Protein AF-A0A7C4LII5-F1 (afdb_monomer_lite)

Foldseek 3Di:
DPPLVVLLVVLVVLQVVLVVLQVVLVVVVVVCVVPDDQPQDPDPDPVSNVVSVVVSVVVVVVSVVVSVVSNVVSVVSNVVSVVSVVVSVVVVVVVVVVVVVVD

Sequence (103 aa):
MEASKTPFVTGVAILLAGVLIVVSGAFLAFEAYLNYRPLLPAGGDLQTSITNTVYELLNLVIKLGFLGAMIWAGSILLGKGVDLFKALYIKEKKPKESEETKK

pLDDT: mean 81.36, std 13.59, range [41.66, 95.5]

Structure (mmCIF, N/CA/C/O backbone):
data_AF-A0A7C4LII5-F1
#
_entry.id   AF-A0A7C4LII5-F1
#
loop_
_atom_site.group_PDB
_atom_site.id
_atom_site.type_symbol
_atom_site.label_atom_id
_atom_site.label_alt_id
_atom_site.label_comp_id
_atom_site.label_asym_id
_atom_site.label_entity_id
_atom_site.label_seq_id
_atom_site.pdbx_PDB_ins_code
_atom_site.Cartn_x
_atom_site.Cartn_y
_atom_site.Cartn_z
_atom_site.occupancy
_atom_site.B_iso_or_equiv
_atom_site.auth_seq_id
_atom_site.auth_comp_id
_atom_site.auth_asym_id
_atom_site.auth_atom_id
_atom_site.pdbx_PDB_model_num
ATOM 1 N N . MET A 1 1 ? -30.112 9.662 24.123 1.00 41.66 1 MET A N 1
ATOM 2 C CA . MET A 1 1 ? -29.149 8.590 24.462 1.00 41.66 1 MET A CA 1
ATOM 3 C C . MET A 1 1 ? -28.536 8.078 23.148 1.00 41.66 1 MET A C 1
ATOM 5 O O . MET A 1 1 ? -28.877 7.000 22.705 1.00 41.66 1 MET A O 1
ATOM 9 N N . GLU A 1 2 ? -27.711 8.875 22.451 1.00 47.50 2 GLU A N 1
ATOM 10 C CA . GLU A 1 2 ? -27.179 8.514 21.106 1.00 47.50 2 GLU A CA 1
ATOM 11 C C . GLU A 1 2 ? -25.707 8.913 20.870 1.00 47.50 2 GLU A C 1
ATOM 13 O O . GLU A 1 2 ? -25.124 8.586 19.841 1.00 47.50 2 GLU A O 1
ATOM 18 N N . ALA A 1 3 ? -25.057 9.572 21.833 1.00 51.59 3 ALA A N 1
ATOM 19 C CA . ALA A 1 3 ? -23.752 10.203 21.622 1.00 51.59 3 ALA A CA 1
ATOM 20 C C . ALA A 1 3 ? -22.544 9.237 21.563 1.00 51.59 3 ALA A C 1
ATOM 22 O O . ALA A 1 3 ? -21.443 9.680 21.245 1.00 51.59 3 ALA A O 1
ATOM 23 N N . SER A 1 4 ? -22.705 7.940 21.870 1.00 56.44 4 SER A N 1
ATOM 24 C CA . SER A 1 4 ? -21.585 6.977 21.875 1.00 56.44 4 SER A CA 1
ATOM 25 C C . SER A 1 4 ? -21.372 6.250 20.544 1.00 56.44 4 SER A C 1
ATOM 27 O O . SER A 1 4 ? -20.244 5.874 20.233 1.00 56.44 4 SER A O 1
ATOM 29 N N . LYS A 1 5 ? -22.420 6.064 19.727 1.00 59.72 5 LYS A N 1
ATOM 30 C CA . LYS A 1 5 ? -22.331 5.233 18.513 1.00 59.72 5 LYS A CA 1
ATOM 31 C C . LYS A 1 5 ? -21.642 5.946 17.351 1.00 59.72 5 LYS A C 1
ATOM 33 O O . LYS A 1 5 ? -20.884 5.318 16.621 1.00 59.72 5 LYS A O 1
ATOM 38 N N . THR A 1 6 ? -21.858 7.249 17.189 1.00 73.56 6 THR A N 1
ATOM 39 C CA . THR A 1 6 ? -21.313 8.023 16.064 1.00 73.56 6 THR A CA 1
ATOM 40 C C . THR A 1 6 ? -19.782 8.048 15.999 1.00 73.56 6 THR A C 1
ATOM 42 O O . THR A 1 6 ? -19.259 7.732 14.932 1.00 73.56 6 THR A O 1
ATOM 45 N N . PRO A 1 7 ? -19.016 8.329 17.074 1.00 76.69 7 PRO A N 1
ATOM 46 C CA . PRO A 1 7 ? -17.560 8.359 16.961 1.00 76.69 7 PRO A CA 1
ATOM 47 C C . PRO A 1 7 ? -16.954 6.960 16.786 1.00 76.69 7 PRO A C 1
ATOM 49 O O . PRO A 1 7 ? -15.935 6.821 16.112 1.00 76.69 7 PRO A O 1
ATOM 52 N N . PHE A 1 8 ? -17.595 5.923 17.337 1.00 79.88 8 PHE A N 1
ATOM 53 C CA . PHE A 1 8 ? -17.186 4.534 17.139 1.00 79.88 8 PHE A CA 1
ATOM 54 C C . PHE A 1 8 ? -17.359 4.106 15.677 1.00 79.88 8 PHE A C 1
ATOM 56 O O . PHE A 1 8 ? -16.419 3.603 15.065 1.00 79.88 8 PHE A O 1
ATOM 63 N N . VAL A 1 9 ? -18.527 4.379 15.084 1.00 85.25 9 VAL A N 1
ATOM 64 C CA . VAL A 1 9 ? -18.803 4.090 13.667 1.00 85.25 9 VAL A CA 1
ATOM 65 C C . VAL A 1 9 ? -17.836 4.847 12.754 1.00 85.25 9 VAL A C 1
ATOM 67 O O . VAL A 1 9 ? -17.286 4.251 11.830 1.00 85.25 9 VAL A O 1
ATOM 70 N N . THR A 1 10 ? -17.553 6.121 13.042 1.00 85.50 10 THR A N 1
ATOM 71 C CA . THR A 1 10 ? -16.563 6.907 12.290 1.00 85.50 10 THR A CA 1
ATOM 72 C C . THR A 1 10 ? -15.161 6.301 12.382 1.00 85.50 10 THR A C 1
ATOM 74 O O . THR A 1 10 ? -14.473 6.204 11.369 1.00 85.50 10 THR A O 1
ATOM 77 N N . GLY A 1 11 ? -14.737 5.840 13.563 1.00 85.75 11 GLY A N 1
ATOM 78 C CA . GLY A 1 11 ? -13.446 5.167 13.731 1.00 85.75 11 GLY A CA 1
ATOM 79 C C . GLY A 1 11 ? -13.339 3.873 12.933 1.00 85.75 11 GLY A C 1
ATOM 80 O O . GLY A 1 11 ? -12.332 3.649 12.261 1.00 85.75 11 GLY A O 1
ATOM 81 N N . VAL A 1 12 ? -14.392 3.050 12.948 1.00 89.31 12 VAL A N 1
ATOM 82 C CA . VAL A 1 12 ? -14.455 1.820 12.143 1.00 89.31 12 VAL A CA 1
ATOM 83 C C . VAL A 1 12 ? -14.401 2.147 10.652 1.00 89.31 12 VAL A C 1
ATOM 85 O O . VAL A 1 12 ? -13.642 1.515 9.921 1.00 89.31 12 VAL A O 1
ATOM 88 N N . ALA A 1 13 ? -15.147 3.157 10.199 1.00 90.19 13 ALA A N 1
ATOM 89 C CA . ALA A 1 13 ? -15.149 3.577 8.800 1.00 90.19 13 ALA A CA 1
ATOM 90 C C . ALA A 1 13 ? -13.762 4.055 8.335 1.00 90.19 13 ALA A C 1
ATOM 92 O O . ALA A 1 13 ? -13.310 3.666 7.260 1.00 90.19 13 ALA A O 1
ATOM 93 N N . ILE A 1 14 ? -13.061 4.841 9.161 1.00 90.50 14 ILE A N 1
ATOM 94 C CA . ILE A 1 14 ? -11.695 5.312 8.876 1.00 90.50 14 ILE A CA 1
ATOM 95 C C . ILE A 1 14 ? -10.714 4.137 8.794 1.00 90.50 14 ILE A C 1
ATOM 97 O O . ILE A 1 14 ? -9.906 4.082 7.867 1.00 90.50 14 ILE A O 1
ATOM 101 N N . LEU A 1 15 ? -10.794 3.182 9.726 1.00 91.94 15 LEU A N 1
ATOM 102 C CA . LEU A 1 15 ? -9.944 1.992 9.701 1.00 91.94 15 LEU A CA 1
ATOM 103 C C . LEU A 1 15 ? -10.205 1.136 8.461 1.00 91.94 15 LEU A C 1
ATOM 105 O O . LEU A 1 15 ? -9.256 0.765 7.777 1.00 91.94 15 LEU A O 1
ATOM 109 N N . LEU A 1 16 ? -11.471 0.864 8.141 1.00 93.94 16 LEU A N 1
ATOM 110 C CA . LEU A 1 16 ? -11.838 0.092 6.952 1.00 93.94 16 LEU A CA 1
ATOM 111 C C . LEU A 1 16 ? -11.349 0.771 5.673 1.00 93.94 16 LEU A C 1
ATOM 113 O O . LEU A 1 16 ? -10.767 0.102 4.822 1.00 93.94 16 LEU A O 1
ATOM 117 N N . ALA A 1 17 ? -11.516 2.090 5.559 1.00 93.12 17 ALA A N 1
ATOM 118 C CA . ALA A 1 17 ? -10.991 2.850 4.431 1.00 93.12 17 ALA A CA 1
ATOM 119 C C . ALA A 1 17 ? -9.460 2.740 4.340 1.00 93.12 17 ALA A C 1
ATOM 121 O O . ALA A 1 17 ? -8.927 2.479 3.263 1.00 93.12 17 ALA A O 1
ATOM 122 N N . GLY A 1 18 ? -8.750 2.867 5.465 1.00 92.19 18 GLY A N 1
ATOM 123 C CA . GLY A 1 18 ? -7.296 2.707 5.518 1.00 92.19 18 GLY A CA 1
ATOM 124 C C . GLY A 1 18 ? -6.834 1.316 5.079 1.00 92.19 18 GLY A C 1
ATOM 125 O O . GLY A 1 18 ? -5.939 1.208 4.241 1.00 92.19 18 GLY A O 1
ATOM 126 N N . VAL A 1 19 ? -7.482 0.256 5.575 1.00 94.88 19 VAL A N 1
ATOM 127 C CA . VAL A 1 19 ? -7.192 -1.130 5.168 1.00 94.88 19 VAL A CA 1
ATOM 128 C C . VAL A 1 19 ? -7.429 -1.294 3.671 1.00 94.88 19 VAL A C 1
ATOM 130 O O . VAL A 1 19 ? -6.574 -1.836 2.975 1.00 94.88 19 VAL A O 1
ATOM 133 N N . LEU A 1 20 ? -8.555 -0.796 3.163 1.00 95.50 20 LEU A N 1
ATOM 134 C CA . LEU A 1 20 ? -8.924 -0.933 1.758 1.00 95.50 20 LEU A CA 1
ATOM 135 C C . LEU A 1 20 ? -7.899 -0.251 0.843 1.00 95.50 20 LEU A C 1
ATOM 137 O O . LEU A 1 20 ? -7.507 -0.838 -0.164 1.00 95.50 20 LEU A O 1
ATOM 141 N N . ILE A 1 21 ? -7.398 0.930 1.220 1.00 93.88 21 ILE A N 1
ATOM 142 C CA . ILE A 1 21 ? -6.335 1.631 0.482 1.00 93.88 21 ILE A CA 1
ATOM 143 C C . ILE A 1 21 ? -5.039 0.814 0.474 1.00 93.88 21 ILE A C 1
ATOM 145 O O . ILE A 1 21 ? -4.449 0.626 -0.590 1.00 93.88 21 ILE A O 1
ATOM 149 N N . VAL A 1 22 ? -4.599 0.308 1.631 1.00 94.44 22 VAL A N 1
ATOM 150 C CA . VAL A 1 22 ? -3.351 -0.469 1.731 1.00 94.44 22 VAL A CA 1
ATOM 151 C C . VAL A 1 22 ? -3.450 -1.774 0.943 1.00 94.44 22 VAL A C 1
ATOM 153 O O . VAL A 1 22 ? -2.543 -2.086 0.174 1.00 94.44 22 VAL A O 1
ATOM 156 N N . VAL A 1 23 ? -4.553 -2.512 1.084 1.00 94.88 23 VAL A N 1
ATOM 157 C CA . VAL A 1 23 ? -4.779 -3.775 0.364 1.00 94.88 23 VAL A CA 1
ATOM 158 C C . 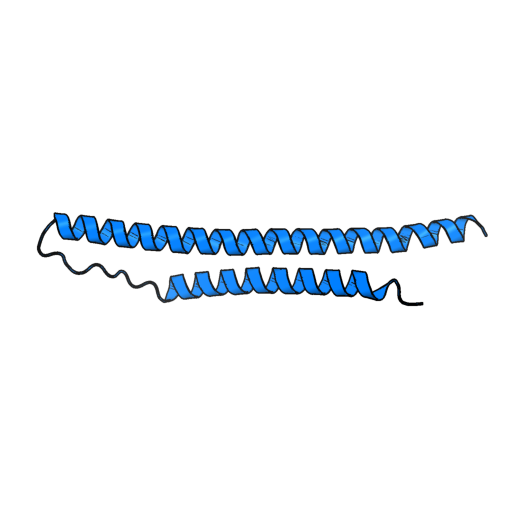VAL A 1 23 ? -4.855 -3.533 -1.141 1.00 94.88 23 VAL A C 1
ATOM 160 O O . VAL A 1 23 ? -4.217 -4.255 -1.902 1.00 94.88 23 VAL A O 1
ATOM 163 N N . SER A 1 24 ? -5.561 -2.487 -1.577 1.00 92.88 24 SER A N 1
ATOM 164 C CA . SER A 1 24 ? -5.629 -2.127 -3.000 1.00 92.88 24 SER A CA 1
ATOM 165 C C . SER A 1 24 ? -4.260 -1.718 -3.542 1.00 92.88 24 SER A C 1
ATOM 167 O O . SER A 1 24 ? -3.880 -2.145 -4.626 1.00 92.88 24 SER A O 1
ATOM 169 N N . GLY A 1 25 ? -3.484 -0.937 -2.783 1.00 91.19 25 GLY A N 1
ATOM 170 C CA . GLY A 1 25 ? -2.118 -0.566 -3.155 1.00 91.19 25 GLY A CA 1
ATOM 171 C C . GLY A 1 25 ? -1.194 -1.779 -3.272 1.00 91.19 25 GLY A C 1
ATOM 172 O O . GLY A 1 25 ? -0.478 -1.911 -4.261 1.00 91.19 25 GLY A O 1
ATOM 173 N N . ALA A 1 26 ? -1.253 -2.705 -2.313 1.00 90.88 26 ALA A N 1
ATOM 174 C CA . ALA A 1 26 ? -0.492 -3.952 -2.360 1.00 90.88 26 ALA A CA 1
ATOM 175 C C . ALA A 1 26 ? -0.905 -4.834 -3.550 1.00 90.88 26 ALA A C 1
ATOM 177 O O . ALA A 1 26 ? -0.044 -5.384 -4.236 1.00 90.88 26 ALA A O 1
ATOM 178 N N . PHE A 1 27 ? -2.206 -4.923 -3.834 1.00 93.25 27 PHE A N 1
ATOM 179 C CA . PHE A 1 27 ? -2.725 -5.654 -4.987 1.00 93.25 27 PHE A CA 1
ATOM 180 C C . PHE A 1 27 ? -2.245 -5.049 -6.312 1.00 93.25 27 PHE A C 1
ATOM 182 O O . PHE A 1 27 ? -1.735 -5.772 -7.161 1.00 93.25 27 PHE A O 1
ATOM 189 N N . LEU A 1 28 ? -2.323 -3.725 -6.471 1.00 90.12 28 LEU A N 1
ATOM 190 C CA . LEU A 1 28 ? -1.824 -3.037 -7.666 1.00 90.12 28 LEU A CA 1
ATOM 191 C C . LEU A 1 28 ? -0.309 -3.198 -7.835 1.00 90.12 28 LEU A C 1
ATOM 193 O O . LEU A 1 28 ? 0.161 -3.353 -8.960 1.00 90.12 28 LEU A O 1
ATOM 197 N N . ALA A 1 29 ? 0.458 -3.193 -6.740 1.00 88.00 29 ALA A N 1
ATOM 198 C CA . ALA A 1 29 ? 1.891 -3.475 -6.787 1.00 88.00 29 ALA A CA 1
ATOM 199 C C . ALA A 1 29 ? 2.167 -4.904 -7.270 1.00 88.00 29 ALA A C 1
ATOM 201 O O . ALA A 1 29 ? 3.056 -5.120 -8.094 1.00 88.00 29 ALA A O 1
ATOM 202 N N . PHE A 1 30 ? 1.391 -5.871 -6.782 1.00 89.06 30 PHE A N 1
ATOM 203 C CA . PHE A 1 30 ? 1.512 -7.270 -7.174 1.00 89.06 30 PHE A CA 1
ATOM 204 C C . PHE A 1 30 ? 1.126 -7.498 -8.643 1.00 89.06 30 PHE A C 1
ATOM 206 O O . PHE A 1 30 ? 1.874 -8.134 -9.383 1.00 89.06 30 PHE A O 1
ATOM 213 N N . GLU A 1 31 ? 0.022 -6.906 -9.098 1.00 90.12 31 GLU A N 1
ATOM 214 C CA . GLU A 1 31 ? -0.386 -6.913 -10.508 1.00 90.12 31 GLU A CA 1
ATOM 215 C C . GLU A 1 31 ? 0.669 -6.258 -11.406 1.00 90.12 31 GLU A C 1
ATOM 217 O O . GLU A 1 31 ? 1.004 -6.793 -12.463 1.00 90.12 31 GLU A O 1
ATOM 222 N N . ALA A 1 32 ? 1.238 -5.124 -10.987 1.00 86.12 32 ALA A N 1
ATOM 223 C CA . ALA A 1 32 ? 2.304 -4.458 -11.730 1.00 86.12 32 ALA A CA 1
ATOM 224 C C . ALA A 1 32 ? 3.571 -5.320 -11.820 1.00 86.12 32 ALA A C 1
ATOM 226 O O . ALA A 1 32 ? 4.238 -5.301 -12.852 1.00 86.12 32 ALA A O 1
ATOM 227 N N . TYR A 1 33 ? 3.882 -6.083 -10.769 1.00 84.88 33 TYR A N 1
ATOM 228 C CA . TYR A 1 33 ? 4.997 -7.025 -10.749 1.00 84.88 33 TYR A CA 1
ATOM 229 C C . TYR A 1 33 ? 4.772 -8.205 -11.705 1.00 84.88 33 TYR A C 1
ATOM 231 O O . TYR A 1 33 ? 5.646 -8.506 -12.515 1.00 84.88 33 TYR A O 1
ATOM 239 N N . LEU A 1 34 ? 3.598 -8.846 -11.661 1.00 87.69 34 LEU A N 1
ATOM 240 C CA . LEU A 1 34 ? 3.293 -10.007 -12.507 1.00 87.69 34 LEU A CA 1
ATOM 241 C C . LEU A 1 34 ? 3.167 -9.655 -13.992 1.00 87.69 34 LEU A C 1
ATOM 243 O O . LEU A 1 34 ? 3.603 -10.418 -14.853 1.00 87.69 34 LEU A O 1
ATOM 247 N N . ASN A 1 35 ? 2.573 -8.502 -14.299 1.00 84.81 35 ASN A N 1
ATOM 248 C CA . ASN A 1 35 ? 2.354 -8.059 -15.675 1.00 84.81 35 ASN A CA 1
ATOM 249 C C . ASN A 1 35 ? 3.525 -7.241 -16.233 1.00 84.81 35 ASN A C 1
ATOM 251 O O . ASN A 1 35 ? 3.412 -6.669 -17.322 1.00 84.81 35 ASN A O 1
ATOM 255 N N . TYR A 1 36 ? 4.649 -7.170 -15.515 1.00 79.44 36 TYR A N 1
ATOM 256 C CA . TYR A 1 36 ? 5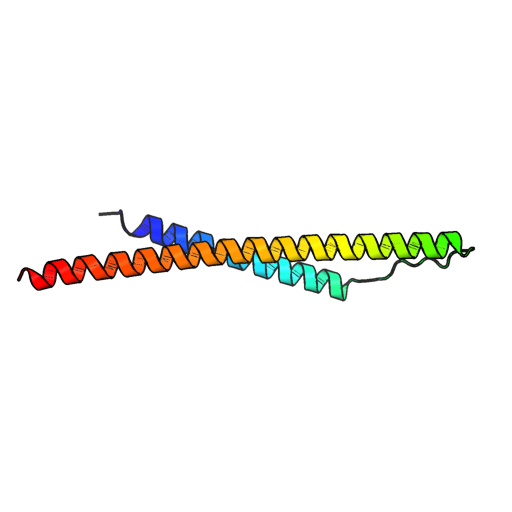.816 -6.443 -15.980 1.00 79.44 36 TYR A CA 1
ATOM 257 C C . TYR A 1 36 ? 6.405 -7.107 -17.231 1.00 79.44 36 TYR A C 1
ATOM 259 O O . TYR A 1 36 ? 6.983 -8.192 -17.179 1.00 79.44 36 TYR A O 1
ATOM 267 N N . ARG A 1 37 ? 6.256 -6.438 -18.377 1.00 74.94 37 ARG A N 1
ATOM 268 C CA . ARG A 1 37 ? 6.872 -6.831 -19.645 1.00 74.94 37 ARG A CA 1
ATOM 269 C C . ARG A 1 37 ? 7.756 -5.687 -20.124 1.00 74.94 37 ARG A C 1
ATOM 271 O O . ARG A 1 37 ? 7.205 -4.662 -20.525 1.00 74.94 37 ARG A O 1
ATOM 278 N N . PRO A 1 38 ? 9.090 -5.837 -20.096 1.00 68.81 38 PRO A N 1
ATOM 279 C CA . PRO A 1 38 ? 9.977 -4.799 -20.590 1.00 68.81 38 PRO A CA 1
ATOM 280 C C . PRO A 1 38 ? 9.737 -4.606 -22.090 1.00 68.81 38 PRO A C 1
ATOM 282 O O . PRO A 1 38 ? 9.996 -5.496 -22.903 1.00 68.81 38 PRO A O 1
ATOM 285 N N . LEU A 1 39 ? 9.220 -3.436 -22.458 1.00 63.97 39 LEU A N 1
ATOM 286 C CA . LEU A 1 39 ? 9.104 -2.999 -23.845 1.00 63.97 39 LEU A CA 1
ATOM 287 C C . LEU A 1 39 ? 10.438 -2.375 -24.250 1.00 63.97 39 LEU A C 1
ATOM 289 O O . LEU A 1 39 ? 10.589 -1.160 -24.315 1.00 63.97 39 LEU A O 1
ATOM 293 N N . LEU A 1 40 ? 11.424 -3.230 -24.501 1.00 66.06 40 LEU A N 1
ATOM 294 C CA . LEU A 1 40 ? 12.687 -2.827 -25.106 1.00 66.06 40 LEU A CA 1
ATOM 295 C C . LEU A 1 40 ? 12.649 -3.241 -26.580 1.00 66.06 40 LEU A C 1
ATOM 297 O O . LEU A 1 40 ? 13.081 -4.350 -26.905 1.00 66.06 40 LEU A O 1
ATOM 301 N N . PRO A 1 41 ? 12.095 -2.417 -27.493 1.00 64.50 41 PRO A N 1
ATOM 302 C CA . PRO A 1 41 ? 12.268 -2.685 -28.910 1.00 64.50 41 PRO A CA 1
ATOM 303 C C . PRO A 1 41 ? 13.769 -2.677 -29.200 1.00 64.50 41 PRO A C 1
ATOM 305 O O . PRO A 1 41 ? 14.477 -1.767 -28.762 1.00 64.50 41 PRO A O 1
ATOM 308 N N . ALA A 1 42 ? 14.254 -3.709 -29.897 1.00 63.56 42 ALA A N 1
ATOM 309 C CA . ALA A 1 42 ? 15.643 -3.789 -30.330 1.00 63.56 42 ALA A CA 1
ATOM 310 C C . ALA A 1 42 ? 15.936 -2.559 -31.202 1.00 63.56 42 ALA A C 1
ATOM 312 O O . ALA A 1 42 ? 15.478 -2.471 -32.341 1.00 63.56 42 ALA A O 1
ATOM 313 N N . GLY A 1 43 ? 16.602 -1.560 -30.621 1.00 59.19 43 GLY A N 1
ATOM 314 C CA . GLY A 1 43 ? 16.908 -0.313 -31.303 1.00 59.19 43 GLY A CA 1
ATOM 315 C C . GLY A 1 43 ? 17.850 -0.590 -32.466 1.00 59.19 43 GLY A C 1
ATOM 316 O O . GLY A 1 43 ? 18.834 -1.308 -32.307 1.00 59.19 43 GLY A O 1
ATOM 317 N N . GLY A 1 44 ? 17.562 -0.010 -33.633 1.00 72.50 44 GLY A N 1
ATOM 318 C CA . GLY A 1 44 ? 18.476 -0.062 -34.778 1.00 72.50 44 GLY A CA 1
ATOM 319 C C . GLY A 1 44 ? 19.811 0.653 -34.517 1.00 72.50 44 GLY A C 1
ATOM 320 O O . GLY A 1 44 ? 20.772 0.416 -35.241 1.00 72.50 44 GLY A O 1
ATOM 321 N N . ASP A 1 45 ? 19.883 1.492 -33.473 1.00 83.75 45 ASP A N 1
ATOM 322 C CA . ASP A 1 45 ? 21.074 2.214 -33.027 1.00 83.75 45 ASP A CA 1
ATOM 323 C C . ASP A 1 45 ? 21.195 2.299 -31.480 1.00 83.75 45 ASP A C 1
ATOM 325 O O . ASP A 1 45 ? 20.274 1.982 -30.710 1.00 83.75 45 ASP A O 1
ATOM 329 N N . LEU A 1 46 ? 22.380 2.716 -31.010 1.00 81.50 46 LEU A N 1
ATOM 330 C CA . LEU A 1 46 ? 22.704 2.857 -29.583 1.00 81.50 46 LEU A CA 1
ATOM 331 C C . LEU A 1 46 ? 21.888 3.969 -28.909 1.00 81.50 46 LEU A C 1
ATOM 333 O O . LEU A 1 46 ? 21.460 3.813 -27.766 1.00 81.50 46 LEU A O 1
ATOM 337 N N . GLN A 1 47 ? 21.661 5.079 -29.614 1.00 85.62 47 GLN A N 1
ATOM 338 C CA . GLN A 1 47 ? 20.928 6.229 -29.085 1.00 85.62 47 GLN A CA 1
ATOM 339 C C . GLN A 1 47 ? 19.488 5.841 -28.728 1.00 85.62 47 GLN A C 1
ATOM 341 O O . GLN A 1 47 ? 19.045 6.090 -27.608 1.00 85.62 47 GLN A O 1
ATOM 346 N N . THR A 1 48 ? 18.796 5.141 -29.626 1.00 83.38 48 THR A N 1
ATOM 347 C CA . THR A 1 48 ? 17.435 4.633 -29.412 1.00 83.38 48 THR A CA 1
ATOM 348 C C . THR A 1 48 ? 17.389 3.645 -28.251 1.00 83.38 48 THR A C 1
ATOM 350 O O . THR A 1 48 ? 16.488 3.708 -27.417 1.00 83.38 48 THR A O 1
ATOM 353 N N . SER A 1 49 ? 18.389 2.767 -28.139 1.00 83.75 49 SER A N 1
ATOM 354 C CA . SER A 1 49 ? 18.469 1.783 -27.051 1.00 83.75 49 SER A CA 1
ATOM 355 C C . SER A 1 49 ? 18.620 2.445 -25.673 1.00 83.75 49 SER A C 1
ATOM 357 O O . SER A 1 49 ? 17.947 2.052 -24.715 1.00 83.75 49 SER A O 1
ATOM 359 N N . ILE A 1 50 ? 19.453 3.488 -25.575 1.00 86.56 50 ILE A N 1
ATOM 360 C CA . ILE A 1 50 ? 19.624 4.274 -24.344 1.00 86.56 50 ILE A CA 1
ATOM 361 C C . ILE A 1 50 ? 18.322 5.001 -24.002 1.00 86.56 50 ILE A C 1
ATOM 363 O O . ILE A 1 50 ? 17.835 4.893 -22.877 1.00 86.56 50 ILE A O 1
ATOM 367 N N . THR A 1 51 ? 17.726 5.697 -24.970 1.00 87.06 51 THR A N 1
ATOM 368 C CA . THR A 1 51 ? 16.487 6.454 -24.765 1.00 87.06 51 THR A CA 1
ATOM 369 C C . THR A 1 51 ? 15.338 5.552 -24.304 1.00 87.06 51 THR A C 1
ATOM 371 O O . THR A 1 51 ? 14.682 5.873 -23.313 1.00 87.06 51 THR A O 1
ATOM 374 N N . ASN A 1 52 ? 15.138 4.392 -24.938 1.00 84.94 52 ASN A N 1
ATOM 375 C CA . ASN A 1 52 ? 14.098 3.431 -24.549 1.00 84.94 52 ASN A CA 1
ATOM 376 C C . ASN A 1 52 ? 14.302 2.903 -23.125 1.00 84.94 52 ASN A C 1
ATOM 378 O O . ASN A 1 52 ? 13.350 2.819 -22.351 1.00 84.94 52 ASN A O 1
ATOM 382 N N . THR A 1 53 ? 15.549 2.609 -22.753 1.00 86.38 53 THR A N 1
ATOM 383 C CA . THR A 1 53 ? 15.878 2.149 -21.397 1.00 86.38 53 THR A CA 1
ATOM 384 C C . THR A 1 53 ? 15.572 3.226 -20.355 1.00 86.38 53 THR A C 1
ATOM 386 O O . THR A 1 53 ? 14.987 2.931 -19.316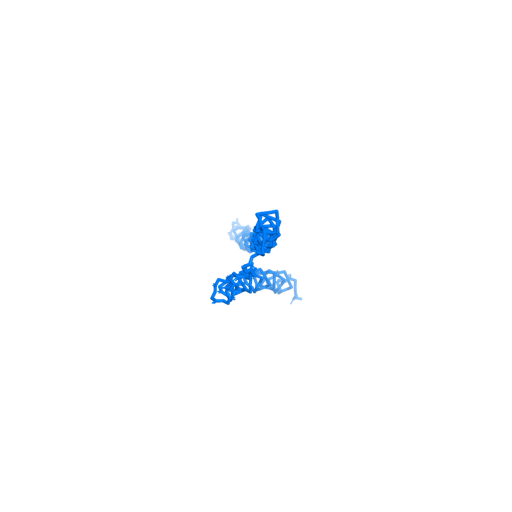 1.00 86.38 53 THR A O 1
ATOM 389 N N . VAL A 1 54 ? 15.914 4.489 -20.630 1.00 89.50 54 VAL A N 1
ATOM 390 C CA . VAL A 1 54 ? 15.626 5.608 -19.718 1.00 89.50 54 VAL A CA 1
ATOM 391 C C . VAL A 1 54 ? 14.120 5.817 -19.553 1.00 89.50 54 VAL A C 1
ATOM 393 O O . VAL A 1 54 ? 13.659 5.991 -18.425 1.00 89.50 54 VAL A O 1
ATOM 396 N N . TYR A 1 55 ? 13.343 5.761 -20.637 1.00 88.00 55 TYR A N 1
ATOM 397 C CA . TYR A 1 55 ? 11.883 5.865 -20.553 1.00 88.00 55 TYR A CA 1
ATOM 398 C C . TYR A 1 55 ? 11.272 4.745 -19.711 1.00 88.00 55 TYR A C 1
ATOM 400 O O . TYR A 1 55 ? 10.401 5.009 -18.881 1.00 88.00 55 TYR A O 1
ATOM 408 N N . GLU A 1 56 ? 11.754 3.516 -19.877 1.00 86.50 56 GLU A N 1
ATOM 409 C CA . GLU A 1 56 ? 11.277 2.372 -19.104 1.00 86.50 56 GLU A CA 1
ATOM 410 C C . GLU A 1 56 ? 11.622 2.507 -17.612 1.00 86.50 56 GLU A C 1
ATOM 412 O O . GLU A 1 56 ? 10.769 2.282 -16.750 1.00 86.50 56 GLU A O 1
ATOM 417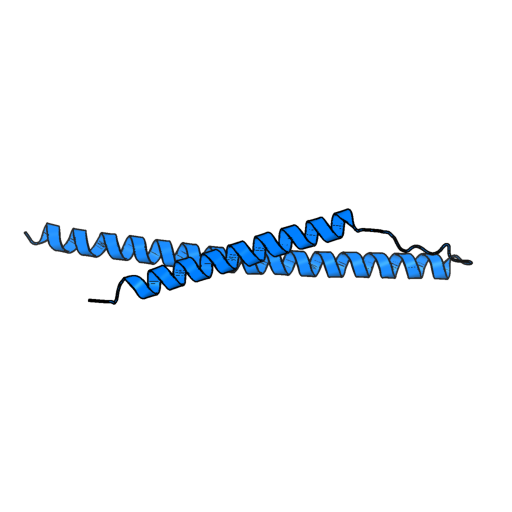 N N . LEU A 1 57 ? 12.835 2.968 -17.289 1.00 88.94 57 LEU A N 1
ATOM 418 C CA . LEU A 1 57 ? 13.238 3.253 -15.910 1.00 88.94 57 LEU A CA 1
ATOM 419 C C . LEU A 1 57 ? 12.385 4.358 -15.281 1.00 88.94 57 LEU A C 1
ATOM 421 O O . LEU A 1 57 ? 11.927 4.209 -14.149 1.00 88.94 57 LEU A O 1
ATOM 425 N N . LEU A 1 58 ? 12.130 5.446 -16.008 1.00 89.19 58 LEU A N 1
ATOM 426 C CA . LEU A 1 58 ? 11.256 6.521 -15.536 1.00 89.19 58 LEU A CA 1
ATOM 427 C C . LEU A 1 58 ? 9.835 6.010 -15.281 1.00 89.19 58 LEU A C 1
ATOM 429 O O . LEU A 1 58 ? 9.259 6.300 -14.233 1.00 89.19 58 LEU A O 1
ATOM 433 N N . ASN A 1 59 ? 9.291 5.203 -16.193 1.00 86.69 59 ASN A N 1
ATOM 434 C CA . ASN A 1 59 ? 7.972 4.592 -16.042 1.00 86.69 59 ASN A CA 1
ATOM 435 C C . ASN A 1 59 ? 7.895 3.713 -14.783 1.00 86.69 59 ASN A C 1
ATOM 437 O O . ASN A 1 59 ? 6.943 3.815 -14.005 1.00 86.69 59 ASN A O 1
ATOM 441 N N . LEU A 1 60 ? 8.917 2.887 -14.549 1.00 87.75 60 LEU A N 1
ATOM 442 C CA . LEU A 1 60 ? 9.026 2.059 -13.350 1.00 87.75 60 LEU A CA 1
ATOM 443 C C . LEU A 1 60 ? 9.091 2.895 -12.071 1.00 87.75 60 LEU A C 1
ATOM 445 O O . LEU A 1 60 ? 8.330 2.637 -11.137 1.00 87.75 60 LEU A O 1
ATOM 449 N N . VAL A 1 61 ? 9.956 3.911 -12.030 1.00 90.69 61 VAL A N 1
ATOM 450 C CA . VAL A 1 61 ? 10.133 4.775 -10.853 1.00 90.69 61 VAL A CA 1
ATOM 451 C C . VAL A 1 61 ? 8.852 5.541 -10.531 1.00 90.69 61 VAL A C 1
ATOM 453 O O . VAL A 1 61 ? 8.472 5.616 -9.364 1.00 90.69 61 VAL A O 1
ATOM 456 N N . ILE A 1 62 ? 8.144 6.061 -11.537 1.00 87.81 62 ILE A N 1
ATOM 457 C CA . ILE A 1 62 ? 6.873 6.773 -11.334 1.00 87.81 62 ILE A CA 1
ATOM 458 C C . ILE A 1 62 ? 5.811 5.829 -10.753 1.00 87.81 62 ILE A C 1
ATOM 460 O O . ILE A 1 62 ? 5.146 6.184 -9.777 1.00 87.81 62 ILE A O 1
ATOM 464 N N . LYS A 1 63 ? 5.677 4.612 -11.301 1.00 86.69 63 LYS A N 1
ATOM 465 C CA . LYS A 1 63 ? 4.733 3.601 -10.792 1.00 86.69 63 LYS A CA 1
ATOM 466 C C . LYS A 1 63 ? 5.044 3.209 -9.348 1.00 86.69 63 LYS A C 1
ATOM 468 O O . LYS A 1 63 ? 4.140 3.191 -8.513 1.00 86.69 63 LYS A O 1
ATOM 473 N N . LEU A 1 64 ? 6.315 2.949 -9.039 1.00 88.62 64 LEU A N 1
ATOM 474 C CA . LEU A 1 64 ? 6.779 2.649 -7.681 1.00 88.62 64 LEU A CA 1
ATOM 475 C C . LEU A 1 64 ? 6.539 3.815 -6.719 1.00 88.62 64 LEU A C 1
ATOM 477 O O . LEU A 1 64 ? 6.058 3.599 -5.609 1.00 88.62 64 LEU A O 1
ATOM 481 N N . GLY A 1 65 ? 6.823 5.045 -7.149 1.00 91.00 65 GLY A N 1
ATOM 482 C CA . GLY A 1 65 ? 6.584 6.250 -6.358 1.00 91.00 65 GLY A CA 1
ATOM 483 C C . GLY A 1 65 ? 5.106 6.427 -6.012 1.00 91.00 65 GLY A C 1
ATOM 484 O O . GLY A 1 65 ? 4.768 6.681 -4.855 1.00 91.00 65 GLY A O 1
ATOM 485 N N . PHE A 1 66 ? 4.213 6.221 -6.983 1.00 90.69 66 PHE A N 1
ATOM 486 C CA . PHE A 1 66 ? 2.770 6.297 -6.758 1.00 90.69 66 PHE A CA 1
ATOM 487 C C . PHE A 1 66 ? 2.268 5.198 -5.809 1.00 90.69 66 PHE A C 1
ATOM 489 O O . PHE A 1 66 ? 1.527 5.486 -4.868 1.00 90.69 66 PHE A O 1
ATOM 496 N N . LEU A 1 6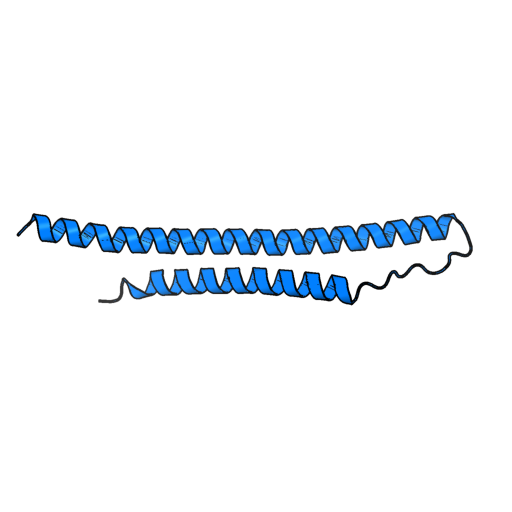7 ? 2.720 3.954 -6.000 1.00 91.12 67 LEU A N 1
ATOM 497 C CA . LEU A 1 67 ? 2.397 2.835 -5.107 1.00 91.12 67 LEU A CA 1
ATOM 498 C C . LEU A 1 67 ? 2.878 3.092 -3.672 1.00 91.12 67 LEU A C 1
ATOM 500 O O . LEU A 1 67 ? 2.131 2.870 -2.717 1.00 91.12 67 LEU A O 1
ATOM 504 N N . GLY A 1 68 ? 4.091 3.627 -3.514 1.00 90.94 68 GLY A N 1
ATOM 505 C CA . GLY A 1 68 ? 4.623 4.036 -2.216 1.00 90.94 68 GLY A CA 1
ATOM 506 C C . GLY A 1 68 ? 3.761 5.110 -1.548 1.00 90.94 68 GLY A C 1
ATOM 507 O O . GLY A 1 68 ? 3.414 4.977 -0.373 1.00 90.94 68 GLY A O 1
ATOM 508 N N . ALA A 1 69 ? 3.346 6.135 -2.300 1.00 93.19 69 ALA A N 1
ATOM 509 C CA . ALA A 1 69 ? 2.471 7.193 -1.797 1.00 93.19 69 ALA A CA 1
ATOM 510 C C . ALA A 1 69 ? 1.091 6.662 -1.363 1.00 93.19 69 ALA A C 1
ATOM 512 O O . ALA A 1 69 ? 0.579 7.069 -0.318 1.00 93.19 69 ALA A O 1
ATOM 513 N N . MET A 1 70 ? 0.512 5.718 -2.115 1.00 92.69 70 MET A N 1
ATOM 514 C CA . MET A 1 70 ? -0.751 5.066 -1.749 1.00 92.69 70 MET A CA 1
ATOM 515 C C . MET A 1 70 ? -0.651 4.318 -0.417 1.00 92.69 70 MET A C 1
ATOM 517 O O . MET A 1 70 ? -1.492 4.510 0.464 1.00 92.69 70 MET A O 1
ATOM 521 N N . ILE A 1 71 ? 0.382 3.487 -0.248 1.00 92.19 71 ILE A N 1
ATOM 522 C CA . ILE A 1 71 ? 0.584 2.717 0.988 1.00 92.19 71 ILE A CA 1
ATOM 523 C C . ILE A 1 71 ? 0.835 3.662 2.168 1.00 92.19 71 ILE A C 1
ATOM 525 O O . ILE A 1 71 ? 0.273 3.468 3.248 1.00 92.19 71 ILE A O 1
ATOM 529 N N . TRP A 1 72 ? 1.625 4.718 1.959 1.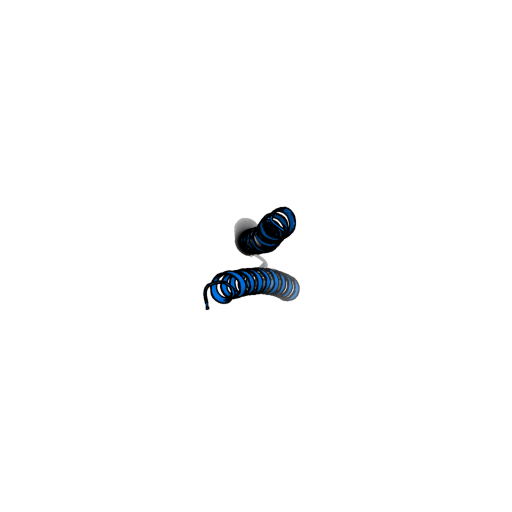00 94.75 72 TRP A N 1
ATOM 530 C CA . TRP A 1 72 ? 1.888 5.734 2.977 1.00 94.75 72 TRP A CA 1
ATOM 531 C C . TRP A 1 72 ? 0.604 6.439 3.437 1.00 94.75 72 TRP A C 1
ATOM 533 O O . TRP A 1 72 ? 0.347 6.537 4.639 1.00 94.75 72 TRP A O 1
ATOM 543 N N . ALA A 1 73 ? -0.242 6.867 2.495 1.00 92.38 73 ALA A N 1
ATOM 544 C CA . ALA A 1 73 ? -1.510 7.524 2.806 1.00 92.38 73 ALA A CA 1
ATOM 545 C C . ALA A 1 73 ? -2.461 6.590 3.574 1.00 92.38 73 ALA A C 1
ATOM 547 O O . ALA A 1 73 ? -3.059 6.997 4.574 1.00 92.38 73 ALA A O 1
ATOM 548 N N . GLY A 1 74 ? -2.552 5.325 3.151 1.00 92.56 74 GLY A N 1
ATOM 549 C CA . GLY A 1 74 ? -3.326 4.300 3.851 1.00 92.56 74 GLY A CA 1
ATOM 550 C C . GLY A 1 74 ? -2.832 4.061 5.282 1.00 92.56 74 GLY A C 1
ATOM 551 O O . GLY A 1 74 ? -3.639 4.005 6.209 1.00 92.56 74 GLY A O 1
ATOM 552 N N . SER A 1 75 ? -1.512 4.014 5.488 1.00 92.56 75 SER A N 1
ATOM 553 C CA . SER A 1 75 ? -0.894 3.845 6.812 1.00 92.56 75 SER A CA 1
ATOM 554 C C . SER A 1 75 ? -1.220 4.998 7.770 1.00 92.56 75 SER A C 1
ATOM 556 O O . SER A 1 75 ? -1.586 4.770 8.925 1.00 92.56 75 SER A O 1
ATOM 558 N N . ILE A 1 76 ? -1.190 6.245 7.288 1.00 94.75 76 ILE A N 1
ATOM 559 C CA . ILE A 1 76 ? -1.590 7.409 8.098 1.00 94.75 76 ILE A CA 1
ATOM 560 C C . ILE A 1 76 ? -3.063 7.351 8.474 1.00 94.75 76 ILE A C 1
ATOM 562 O O . ILE A 1 76 ? -3.421 7.653 9.615 1.00 94.75 76 ILE A O 1
ATOM 566 N N . LEU A 1 77 ? -3.922 6.975 7.528 1.00 92.25 77 LEU A N 1
ATOM 567 C CA . LEU A 1 77 ? -5.352 6.873 7.783 1.00 92.25 77 LEU A CA 1
ATOM 568 C C . LEU A 1 77 ? -5.648 5.803 8.844 1.00 92.25 77 LEU A C 1
ATOM 570 O O . LEU A 1 77 ? -6.418 6.056 9.772 1.00 92.25 77 LEU A O 1
ATOM 574 N N . LEU A 1 78 ? -4.963 4.657 8.766 1.00 93.94 78 LEU A N 1
ATOM 575 C CA . LEU A 1 78 ? -5.013 3.611 9.787 1.00 93.94 78 LEU A CA 1
ATOM 576 C C . LEU A 1 78 ? -4.545 4.117 11.153 1.00 93.94 78 LEU A C 1
ATOM 578 O O . LEU A 1 78 ? -5.247 3.912 12.143 1.00 93.94 78 LEU A O 1
ATOM 582 N N . GLY A 1 79 ? -3.411 4.821 11.209 1.00 92.00 79 GLY A N 1
ATOM 583 C CA . GLY A 1 79 ? -2.893 5.410 12.447 1.00 92.00 79 GLY A CA 1
ATOM 584 C C . GLY A 1 79 ? -3.918 6.322 13.124 1.00 92.00 79 GLY A C 1
ATOM 585 O O . GLY A 1 79 ? -4.236 6.134 14.298 1.00 92.00 79 GLY A O 1
ATOM 586 N N . LYS A 1 80 ? -4.539 7.228 12.358 1.00 91.50 80 LYS A N 1
ATOM 587 C CA . LYS A 1 80 ? -5.605 8.109 12.866 1.00 91.50 80 LYS A CA 1
ATOM 588 C C . LYS A 1 80 ? -6.835 7.336 13.348 1.00 91.50 80 LYS A C 1
ATOM 590 O O . LYS A 1 80 ? -7.434 7.711 14.356 1.00 91.50 80 LYS A O 1
ATOM 595 N N . GLY A 1 81 ? -7.210 6.266 12.648 1.00 87.94 81 GLY A N 1
ATOM 596 C CA . GLY A 1 81 ? -8.297 5.381 13.066 1.00 87.94 81 GLY A CA 1
ATOM 597 C C . GLY A 1 81 ? -8.014 4.706 14.413 1.00 87.94 81 GLY A C 1
ATOM 598 O O . GLY A 1 81 ? -8.872 4.709 15.297 1.00 87.94 81 GLY A O 1
ATOM 599 N N . VAL A 1 82 ? -6.794 4.195 14.605 1.00 89.81 82 VAL A N 1
ATOM 600 C CA . VAL A 1 82 ? -6.354 3.584 15.872 1.00 89.81 82 VAL A CA 1
ATOM 601 C C . VAL A 1 82 ? -6.335 4.608 17.009 1.00 89.81 82 VAL A C 1
ATOM 603 O O . VAL A 1 82 ? -6.785 4.301 18.115 1.00 89.81 82 VAL A O 1
ATOM 606 N N . ASP A 1 83 ? -5.856 5.825 16.756 1.00 89.44 83 ASP A N 1
ATOM 607 C CA . ASP A 1 83 ? -5.808 6.881 17.773 1.00 89.44 83 ASP A CA 1
ATOM 608 C C . ASP A 1 83 ? -7.208 7.299 18.237 1.00 89.44 83 ASP A C 1
ATOM 610 O O . ASP A 1 83 ? -7.438 7.466 19.439 1.00 89.44 83 ASP A O 1
ATOM 614 N N . LEU A 1 84 ? -8.175 7.382 17.317 1.00 88.06 84 LEU A N 1
ATOM 615 C CA . LEU A 1 84 ? -9.572 7.646 17.667 1.00 88.06 84 LEU A CA 1
ATOM 616 C C . LEU A 1 84 ? -10.152 6.528 18.548 1.00 88.06 84 LEU A C 1
ATOM 618 O O . LEU A 1 84 ? -10.837 6.806 19.535 1.00 88.06 84 LEU A O 1
ATOM 622 N N . PHE A 1 85 ? -9.830 5.271 18.242 1.00 84.69 85 PHE A N 1
ATOM 623 C CA . PHE A 1 85 ? -10.227 4.119 19.053 1.00 84.69 85 PHE A CA 1
ATOM 624 C C . PHE A 1 85 ? -9.627 4.154 20.462 1.00 84.69 85 PHE A C 1
ATOM 626 O O . PHE A 1 85 ? -10.348 3.955 21.442 1.00 84.69 85 PHE A O 1
ATOM 633 N N . LYS A 1 86 ? -8.330 4.461 20.588 1.00 85.56 86 LYS A N 1
ATOM 634 C CA . LYS A 1 86 ? -7.678 4.636 21.897 1.00 85.56 86 LYS A CA 1
ATOM 635 C C . LYS A 1 86 ? -8.339 5.755 22.701 1.00 85.56 86 LYS A C 1
ATOM 637 O O . LYS A 1 86 ? -8.593 5.579 23.892 1.00 85.56 86 LYS A O 1
ATOM 642 N N . ALA A 1 87 ? -8.653 6.880 22.059 1.00 85.69 87 ALA A N 1
ATOM 643 C CA . ALA A 1 87 ? -9.320 8.003 22.710 1.00 85.69 87 ALA A CA 1
ATOM 644 C C . ALA A 1 87 ? -10.720 7.627 23.225 1.00 85.69 87 ALA A C 1
ATOM 646 O O . ALA A 1 87 ? -11.067 7.978 24.355 1.00 85.69 87 ALA A O 1
ATOM 647 N N . LEU A 1 88 ? -11.500 6.876 22.440 1.00 82.69 88 LEU A N 1
ATOM 648 C CA . LEU A 1 88 ? -12.814 6.379 22.860 1.00 82.69 88 LEU A CA 1
ATOM 649 C C . LEU A 1 88 ? -12.714 5.390 24.023 1.00 82.69 88 LEU A C 1
ATOM 651 O O . LEU A 1 88 ? -13.438 5.539 25.004 1.00 82.69 88 LEU A O 1
ATOM 655 N N . TYR A 1 89 ? -11.771 4.450 23.967 1.00 77.69 89 TYR A N 1
ATOM 656 C CA . TYR A 1 89 ? -11.562 3.471 25.035 1.00 77.69 89 TYR A CA 1
ATOM 657 C C . TYR A 1 89 ? -11.161 4.130 26.367 1.00 77.69 89 TYR A C 1
ATOM 659 O O . TYR A 1 89 ? -11.713 3.818 27.423 1.00 77.69 89 TYR A O 1
ATOM 667 N N . ILE A 1 90 ? -10.246 5.107 26.332 1.00 78.94 90 ILE A N 1
ATOM 668 C CA . ILE A 1 90 ? -9.850 5.874 27.527 1.00 78.94 90 ILE A CA 1
ATOM 669 C C . ILE A 1 90 ? -11.032 6.695 28.062 1.00 78.94 90 ILE A C 1
ATOM 671 O O . ILE A 1 90 ? -11.222 6.793 29.280 1.00 78.94 90 ILE A O 1
ATOM 675 N N . LYS A 1 91 ? -11.840 7.270 27.162 1.00 75.38 91 LYS A N 1
ATOM 676 C CA . LYS A 1 91 ? -13.028 8.049 27.519 1.00 75.38 91 LYS A CA 1
ATOM 677 C C . LYS A 1 91 ? -14.135 7.196 28.132 1.00 75.38 91 LYS A C 1
ATOM 679 O O . LYS A 1 91 ? -14.891 7.749 28.911 1.00 75.38 91 LYS A O 1
ATOM 684 N N . GLU A 1 92 ? -14.245 5.903 27.837 1.00 71.31 92 GLU A N 1
ATOM 685 C CA . GLU A 1 92 ? -15.197 5.010 28.520 1.00 71.31 92 GLU A CA 1
ATOM 686 C C . GLU A 1 92 ? -14.706 4.549 29.900 1.00 71.31 92 GLU A C 1
ATOM 688 O O . GLU A 1 92 ? -15.520 4.310 30.794 1.00 71.31 92 GLU A O 1
ATOM 693 N N . LYS A 1 93 ? -13.386 4.456 30.109 1.00 70.06 93 LYS A N 1
ATOM 694 C CA . LYS A 1 93 ? -12.807 3.972 31.373 1.00 70.06 93 LYS A CA 1
ATOM 695 C C . LYS A 1 93 ? -12.832 5.023 32.494 1.00 70.06 93 LYS A C 1
ATOM 697 O O . LYS A 1 93 ? -13.239 4.714 33.609 1.00 70.06 93 LYS A O 1
ATOM 702 N N . LYS A 1 94 ? -12.472 6.278 32.190 1.00 63.41 94 LYS A N 1
ATOM 703 C CA . LYS A 1 94 ? -12.499 7.403 33.153 1.00 63.41 94 LYS A CA 1
ATOM 704 C C . LYS A 1 94 ? -13.865 7.701 33.808 1.00 63.41 94 LYS A C 1
ATOM 706 O O . LYS A 1 94 ? -13.874 7.948 35.009 1.00 63.41 94 LYS A O 1
ATOM 711 N N . PRO A 1 95 ? -15.008 7.712 33.093 1.00 59.25 95 PRO A N 1
ATOM 712 C CA . PRO A 1 95 ? -16.301 8.022 33.700 1.00 59.25 95 PRO A CA 1
ATOM 713 C C . PRO A 1 95 ? -16.751 6.960 34.709 1.00 59.25 95 PRO A C 1
ATOM 715 O O . PRO A 1 95 ? -17.365 7.321 35.708 1.00 59.25 95 PRO A O 1
ATOM 718 N N . LYS A 1 96 ? -16.398 5.680 34.512 1.00 58.31 96 LYS A N 1
ATOM 719 C CA . LYS A 1 96 ? -16.748 4.608 35.462 1.00 58.31 96 LYS A CA 1
ATOM 720 C C . LYS A 1 96 ? -15.996 4.723 36.793 1.00 58.31 96 LYS A C 1
ATOM 722 O O . LYS A 1 96 ? -16.598 4.565 37.846 1.00 58.31 96 LYS A O 1
ATOM 727 N N . GLU A 1 97 ? -14.719 5.094 36.757 1.00 58.09 97 GLU A N 1
ATOM 728 C CA . GLU A 1 97 ? -13.885 5.256 37.960 1.00 58.09 97 GLU A CA 1
ATOM 729 C C . GLU A 1 97 ? -14.322 6.464 38.818 1.00 58.09 97 GLU A C 1
ATOM 731 O O . GLU A 1 97 ? -14.297 6.419 40.050 1.00 58.09 97 GLU A O 1
ATOM 736 N N . SER A 1 98 ? -14.818 7.534 38.182 1.00 58.28 98 SER A N 1
ATOM 737 C CA . SER A 1 98 ? -15.341 8.714 38.888 1.00 58.28 98 SER A CA 1
ATOM 738 C C . SER A 1 98 ? -16.710 8.514 39.554 1.00 58.28 98 SER A C 1
ATOM 740 O O . SER A 1 98 ? -17.041 9.262 40.475 1.00 58.28 98 SER A O 1
ATOM 742 N N . GLU A 1 99 ? -17.505 7.536 39.107 1.00 55.44 99 GLU A N 1
ATOM 743 C CA . GLU A 1 99 ? -18.791 7.200 39.738 1.00 55.44 99 GLU A CA 1
ATOM 744 C C . GLU A 1 99 ? -18.642 6.169 40.865 1.00 55.44 99 GLU A C 1
ATOM 746 O O . GLU A 1 99 ? -19.342 6.278 41.871 1.00 55.44 99 GLU A O 1
ATOM 751 N N . GLU A 1 100 ? -17.703 5.223 40.759 1.00 55.22 100 GLU A N 1
ATOM 752 C CA . GLU A 1 100 ? -17.427 4.250 41.829 1.00 55.22 100 GLU A CA 1
ATOM 753 C C . GLU A 1 100 ? -16.751 4.882 43.053 1.00 55.22 100 GLU A C 1
ATOM 755 O O . GLU A 1 100 ? -17.024 4.471 44.173 1.00 55.22 100 GLU A O 1
ATOM 760 N N . THR A 1 101 ? -15.951 5.938 42.876 1.00 55.84 101 THR A N 1
ATOM 761 C CA . THR A 1 101 ? -15.286 6.634 44.000 1.00 55.84 101 THR A CA 1
ATOM 762 C C . THR A 1 101 ? -16.235 7.570 44.778 1.00 55.84 101 THR A C 1
ATOM 764 O O . THR A 1 101 ? -15.856 8.139 45.800 1.00 55.84 101 THR A O 1
ATOM 767 N N . LYS A 1 102 ? -17.471 7.776 44.299 1.00 51.84 102 LYS A N 1
ATOM 768 C CA . LYS A 1 102 ? -18.490 8.634 44.938 1.00 51.84 102 LYS A CA 1
ATOM 769 C C . LYS A 1 102 ? -19.611 7.861 45.649 1.00 51.84 102 LYS A C 1
ATOM 771 O O . LYS A 1 102 ? -20.531 8.506 46.157 1.00 51.84 102 LYS A O 1
ATOM 776 N N . LYS A 1 103 ? -19.555 6.529 45.679 1.00 44.91 103 LYS A N 1
ATOM 777 C CA . LYS A 1 103 ? -20.425 5.676 46.503 1.00 44.91 103 LYS A CA 1
ATOM 778 C C . LYS A 1 103 ? -19.676 5.177 47.727 1.00 44.91 103 LYS A C 1
ATOM 780 O O . LYS A 1 103 ? -20.361 5.007 48.757 1.00 44.91 103 LYS A O 1
#

Secondary structure (DSSP, 8-state):
--TTHHHHHHHHHHHHHHHHHHHHHHHHHHHHHHT--------SSHHHHHHHHHHHHHHHHHHHHHHHHHHHHHHHHHHHHHHHHHHHHHHHHHHHHHHHTT-

Radius of gyration: 24.42 Å; chains: 1; bounding box: 52×20×81 Å